Protein AF-Q6V7H1-F1 (afdb_monomer_lite)

Secondary structure (DSSP, 8-state):
-HHHHHHHHHHHHHH---S-----HHHHHHHHHHHHHHHHHHHHHHHHHHHHHHHH---HHHHHHHHHHHHHHTTTSHHHHHHHTTS-HHHHHT-TTS-----

Sequence (103 aa):
LEDYNKIKDKISHCINNEKKPICIDDCKKNCECVETWINLKNIEWENIKKRYQKHYKFDDTEMKSFVTGFLEKLQPESEVNKAIEPCDLTHFKKSCGLNGDKP

pLDDT: mean 81.28, std 16.14, range [27.33, 97.62]

Foldseek 3Di:
DVVLLVLCVVLVVVQDPPPDPPPPVVNVVSVVVVVVVVVVVVVVVVVVLVVCCVVVVDDPVRSVVVVLVVLVVCVVPPVSDSNQPPDDPVVVVVDDPHDPDDD

Organism: Plasmodium falciparum (NCBI:txid5833)

InterPro domains:
  IPR004258 Duffy-binding-like domain [PF03011] (1-96)

Structure (mmCIF, N/CA/C/O backbone):
data_AF-Q6V7H1-F1
#
_entry.id   AF-Q6V7H1-F1
#
loop_
_atom_site.group_PDB
_atom_site.id
_atom_site.type_symbol
_atom_site.label_atom_id
_atom_site.label_alt_id
_atom_site.label_comp_id
_atom_site.label_asym_id
_atom_site.label_entity_id
_atom_site.label_seq_id
_atom_site.pdbx_PDB_ins_code
_atom_site.Cartn_x
_atom_site.Cartn_y
_atom_site.Cartn_z
_atom_site.occupancy
_atom_site.B_iso_or_equiv
_atom_site.auth_seq_id
_atom_site.auth_comp_id
_atom_site.auth_asym_id
_atom_site.auth_atom_id
_atom_site.pdbx_PDB_model_num
ATOM 1 N N . LEU A 1 1 ? -3.212 -7.420 -0.812 1.00 87.56 1 LEU A N 1
ATOM 2 C CA . LEU A 1 1 ? -4.639 -7.126 -1.075 1.00 87.56 1 LEU A CA 1
ATOM 3 C C . LEU A 1 1 ? -5.527 -7.804 -0.045 1.00 87.56 1 LEU A C 1
ATOM 5 O O . LEU A 1 1 ? -6.257 -7.099 0.626 1.00 87.56 1 LEU A O 1
ATOM 9 N N . GLU A 1 2 ? -5.382 -9.110 0.179 1.00 89.12 2 GLU A N 1
ATOM 10 C CA . GLU A 1 2 ? -6.149 -9.839 1.204 1.00 89.12 2 GLU A CA 1
ATOM 11 C C . GLU A 1 2 ? -6.099 -9.195 2.608 1.00 89.12 2 GLU A C 1
ATOM 13 O O . GLU A 1 2 ? -7.140 -8.895 3.188 1.00 89.12 2 GLU A O 1
ATOM 18 N N . ASP A 1 3 ? -4.904 -8.912 3.141 1.00 91.31 3 ASP A N 1
ATOM 19 C CA . ASP A 1 3 ? -4.762 -8.241 4.446 1.00 91.31 3 ASP A CA 1
ATOM 20 C C . ASP A 1 3 ? -5.408 -6.852 4.467 1.00 91.31 3 ASP A C 1
ATOM 22 O O . ASP A 1 3 ? -6.045 -6.478 5.448 1.00 91.31 3 ASP A O 1
ATOM 26 N N . TYR A 1 4 ? -5.276 -6.103 3.368 1.00 90.12 4 TYR A N 1
ATOM 27 C CA . TYR A 1 4 ? -5.897 -4.789 3.221 1.00 90.12 4 TYR A CA 1
ATOM 28 C C . TYR A 1 4 ? -7.425 -4.896 3.292 1.00 90.12 4 TYR A C 1
ATOM 30 O O . TYR A 1 4 ? -8.040 -4.147 4.043 1.00 90.12 4 TYR A O 1
ATOM 38 N N . ASN A 1 5 ? -8.022 -5.868 2.593 1.00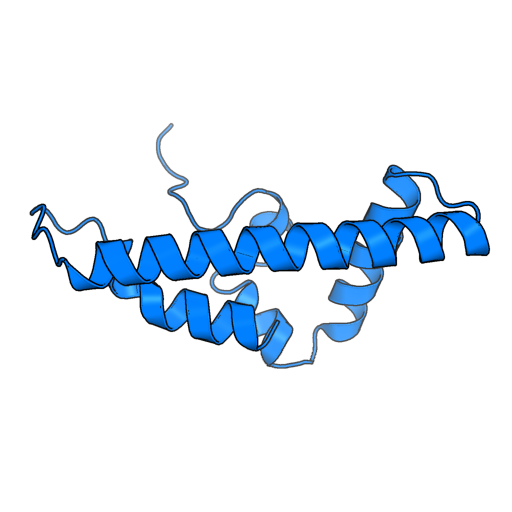 88.88 5 ASN A N 1
ATOM 39 C CA . ASN A 1 5 ? -9.465 -6.128 2.622 1.00 88.88 5 ASN A CA 1
ATOM 40 C C . ASN A 1 5 ? -9.935 -6.470 4.040 1.00 88.88 5 ASN A C 1
ATOM 42 O O . ASN A 1 5 ? -10.836 -5.825 4.568 1.00 88.88 5 ASN A O 1
ATOM 46 N N . LYS A 1 6 ? -9.249 -7.401 4.715 1.00 89.81 6 LYS A N 1
ATOM 47 C CA . LYS A 1 6 ? -9.563 -7.776 6.105 1.00 89.81 6 LYS A CA 1
ATOM 48 C C . LYS A 1 6 ? -9.465 -6.591 7.067 1.00 89.81 6 LYS A C 1
ATOM 50 O O . LYS A 1 6 ? -10.276 -6.476 7.983 1.00 89.81 6 LYS A O 1
ATOM 55 N N . ILE A 1 7 ? -8.454 -5.738 6.902 1.00 89.44 7 ILE A N 1
ATOM 56 C CA . ILE A 1 7 ? -8.268 -4.542 7.727 1.00 89.44 7 ILE A CA 1
ATOM 57 C C . ILE A 1 7 ? -9.385 -3.533 7.460 1.00 89.44 7 ILE A C 1
ATOM 59 O O . ILE A 1 7 ? -10.006 -3.078 8.417 1.00 89.44 7 ILE A O 1
ATOM 63 N N . LYS A 1 8 ? -9.666 -3.225 6.187 1.00 85.25 8 LYS A N 1
ATOM 64 C CA . LYS A 1 8 ? -10.735 -2.314 5.752 1.00 85.25 8 LYS A CA 1
ATOM 65 C C . LYS A 1 8 ? -12.083 -2.724 6.345 1.00 85.25 8 LYS A C 1
ATOM 67 O O . LYS A 1 8 ? -12.751 -1.890 6.951 1.00 85.25 8 LYS A O 1
ATOM 72 N N . ASP A 1 9 ? -12.427 -4.008 6.272 1.00 85.25 9 ASP A N 1
ATOM 73 C CA . ASP A 1 9 ? -13.658 -4.547 6.859 1.00 85.25 9 ASP A CA 1
ATOM 74 C C . ASP A 1 9 ? -13.682 -4.367 8.382 1.00 85.25 9 ASP A C 1
ATOM 76 O O . ASP A 1 9 ? -14.673 -3.891 8.942 1.00 85.25 9 ASP A O 1
ATOM 80 N N . LYS A 1 10 ? -12.568 -4.676 9.059 1.00 83.62 10 LYS A N 1
ATOM 81 C CA . LYS A 1 10 ? -12.443 -4.536 10.516 1.00 83.62 10 LYS A CA 1
ATOM 82 C C . LYS A 1 10 ? -12.541 -3.099 10.999 1.00 83.62 10 LYS A C 1
ATOM 84 O O . LYS A 1 10 ? -13.067 -2.908 12.081 1.00 83.62 10 LYS A O 1
ATOM 89 N N . ILE A 1 11 ? -12.046 -2.109 10.263 1.00 83.50 11 ILE A N 1
ATOM 90 C CA . ILE A 1 11 ? -12.074 -0.703 10.706 1.00 83.50 11 ILE A CA 1
ATOM 91 C C . ILE A 1 11 ? -13.234 0.096 10.110 1.00 83.50 11 ILE A C 1
ATOM 93 O O . ILE A 1 11 ? -13.431 1.244 10.497 1.00 83.50 11 ILE A O 1
ATOM 97 N N . SER A 1 12 ? -14.023 -0.493 9.206 1.00 80.75 12 SER A N 1
ATOM 98 C CA . SER A 1 12 ? -15.168 0.162 8.554 1.00 80.75 12 SER A CA 1
ATOM 99 C C . SER A 1 12 ? -16.124 0.818 9.561 1.00 80.75 12 SER A C 1
ATOM 101 O O . SER A 1 12 ? -16.520 1.969 9.393 1.00 80.75 12 SER A O 1
ATOM 103 N N . HIS A 1 13 ? -16.409 0.133 10.671 1.00 76.06 13 HIS A N 1
ATOM 104 C CA . HIS A 1 13 ? -17.255 0.646 11.749 1.00 76.06 13 HIS A CA 1
ATOM 105 C C . HIS A 1 13 ? -16.629 1.816 12.529 1.00 76.06 13 HIS A C 1
ATOM 107 O O . HIS A 1 13 ? -17.362 2.609 13.110 1.00 76.06 13 HIS A O 1
ATOM 113 N N . CYS A 1 14 ? -15.300 1.952 12.522 1.00 75.88 14 CYS A N 1
ATOM 114 C CA . CYS A 1 14 ? -14.579 3.064 13.147 1.00 75.88 14 CYS A CA 1
ATOM 115 C C . CYS A 1 14 ? -14.545 4.324 12.267 1.00 75.88 14 CYS A C 1
ATOM 117 O O . CYS A 1 14 ? -14.282 5.411 12.773 1.00 75.88 14 CYS A O 1
ATOM 119 N N . ILE A 1 15 ? -14.789 4.187 10.958 1.00 71.75 15 ILE A N 1
ATOM 120 C CA . ILE A 1 15 ? -14.721 5.277 9.967 1.00 71.75 15 ILE A CA 1
ATOM 121 C C . ILE A 1 15 ? -16.110 5.915 9.729 1.00 71.75 15 ILE A C 1
ATOM 123 O O . ILE A 1 15 ? -16.208 7.038 9.230 1.00 71.75 15 ILE A O 1
ATOM 127 N N . ASN A 1 16 ? -17.201 5.247 10.128 1.00 64.44 16 ASN A N 1
ATOM 128 C CA . ASN A 1 16 ? -18.571 5.721 9.915 1.00 64.44 16 ASN A CA 1
ATOM 129 C C . ASN A 1 16 ? -18.941 6.910 10.828 1.00 64.44 16 ASN A C 1
ATOM 131 O O . ASN A 1 16 ? -19.085 6.781 12.041 1.00 64.44 16 ASN A O 1
ATOM 135 N N . ASN A 1 17 ? -19.160 8.078 10.214 1.00 54.44 17 ASN A N 1
ATOM 136 C CA . ASN A 1 17 ? -19.464 9.365 10.858 1.00 54.44 17 ASN A CA 1
ATOM 137 C C . ASN A 1 17 ? -20.933 9.528 11.316 1.00 54.44 17 ASN A C 1
ATOM 139 O O . ASN A 1 17 ? -21.500 10.623 11.222 1.00 54.44 17 ASN A O 1
ATOM 143 N N . GLU A 1 18 ? -21.587 8.483 11.827 1.00 55.03 18 GLU A N 1
ATOM 144 C CA . GLU A 1 18 ? -22.909 8.652 12.443 1.00 55.03 18 GLU A CA 1
ATOM 145 C C . GLU A 1 18 ? -22.769 9.261 13.842 1.00 55.03 18 GLU A C 1
ATOM 147 O O . GLU A 1 18 ? -22.689 8.573 14.851 1.00 55.03 18 GLU A O 1
ATOM 152 N N . LYS A 1 19 ? -22.696 10.598 13.871 1.00 52.28 19 LYS A N 1
ATOM 153 C CA . LYS A 1 19 ? -22.996 11.510 14.991 1.00 52.28 19 LYS A CA 1
ATOM 154 C C . LYS A 1 19 ? -23.006 10.878 16.393 1.00 52.28 19 LYS A C 1
ATOM 156 O O . LYS A 1 19 ? -24.032 10.894 17.071 1.00 52.28 19 LYS A O 1
ATOM 161 N N . LYS A 1 20 ? -21.848 10.414 16.861 1.00 50.78 20 LYS A N 1
ATOM 162 C CA . LYS A 1 20 ? -21.407 10.451 18.265 1.00 50.78 20 LYS A CA 1
ATOM 163 C C . LYS A 1 20 ? -19.978 9.912 18.336 1.00 50.78 20 LYS A C 1
ATOM 165 O O . LYS A 1 20 ? -19.735 8.826 17.818 1.00 50.78 20 LYS A O 1
ATOM 170 N N . PRO A 1 21 ? -19.041 10.608 19.001 1.00 56.09 21 PRO A N 1
ATOM 171 C CA . PRO A 1 21 ? -17.750 10.032 19.324 1.00 56.09 21 PRO A CA 1
ATOM 172 C C . PRO A 1 21 ? -17.990 9.030 20.453 1.00 56.09 21 PRO A C 1
ATOM 174 O O . PRO A 1 21 ? -17.825 9.338 21.631 1.00 56.09 21 PRO A O 1
ATOM 177 N N . ILE A 1 22 ? -18.464 7.833 20.117 1.00 54.78 22 ILE A N 1
ATOM 178 C CA . ILE A 1 22 ? -18.255 6.711 21.016 1.00 54.78 22 ILE A CA 1
ATOM 179 C C . ILE A 1 22 ? -16.748 6.485 20.920 1.00 54.78 22 ILE A C 1
ATOM 181 O O . ILE A 1 22 ? -16.258 6.025 19.891 1.00 54.78 22 ILE A O 1
ATOM 185 N N . CYS A 1 23 ? -15.994 6.904 21.938 1.00 58.50 23 CYS A N 1
ATOM 186 C CA . CYS A 1 23 ? -14.630 6.422 22.124 1.00 58.50 23 CYS A CA 1
ATOM 187 C C . CYS A 1 23 ? -14.733 4.913 22.345 1.00 58.50 23 CYS A C 1
ATOM 189 O O . CYS A 1 23 ? -14.853 4.439 23.470 1.00 58.50 23 CYS A O 1
ATOM 191 N N . ILE A 1 24 ? -14.786 4.163 21.249 1.00 66.44 24 ILE A N 1
ATOM 192 C CA . ILE A 1 24 ? -14.663 2.720 21.263 1.00 66.44 24 ILE A CA 1
ATOM 193 C C . ILE A 1 24 ? -13.163 2.501 21.419 1.00 66.44 24 ILE A C 1
ATOM 195 O O . ILE A 1 24 ? -12.415 2.645 20.453 1.00 66.44 24 ILE A O 1
ATOM 199 N N . ASP A 1 25 ? -12.702 2.218 22.636 1.00 72.12 25 ASP A N 1
ATOM 200 C CA . ASP A 1 25 ? -11.285 1.930 22.905 1.00 72.12 25 ASP A CA 1
ATOM 201 C C . ASP A 1 25 ? -10.731 0.861 21.950 1.00 72.12 25 ASP A C 1
ATOM 203 O O . ASP A 1 25 ? -9.558 0.887 21.579 1.00 72.12 25 ASP A O 1
ATOM 207 N N . ASP A 1 26 ? -11.591 -0.042 21.477 1.00 73.38 26 ASP A N 1
ATOM 208 C CA . ASP A 1 26 ? -11.234 -1.047 20.482 1.00 73.38 26 ASP A CA 1
ATOM 209 C C . ASP A 1 26 ? -10.980 -0.454 19.086 1.00 73.38 26 ASP A C 1
ATOM 211 O O . ASP A 1 26 ? -10.080 -0.926 18.399 1.00 73.38 26 ASP A O 1
ATOM 215 N N . CYS A 1 27 ? -11.651 0.633 18.683 1.00 81.31 27 CYS A N 1
ATOM 216 C CA . CYS A 1 27 ? -11.289 1.375 17.469 1.00 81.31 27 CYS A CA 1
ATOM 217 C C . CYS A 1 27 ? -9.908 2.017 17.593 1.00 81.31 27 CYS A C 1
ATOM 219 O O . CYS A 1 27 ? -9.130 1.964 16.644 1.00 81.31 27 CYS A O 1
ATOM 221 N N . LYS A 1 28 ? -9.564 2.563 18.766 1.00 82.56 28 LYS A N 1
ATOM 222 C CA . LYS A 1 28 ? -8.226 3.118 19.004 1.00 82.56 28 LYS A CA 1
ATOM 223 C C . LYS A 1 28 ? -7.150 2.035 18.888 1.00 82.56 28 LYS A C 1
ATOM 225 O O . LYS A 1 28 ? -6.208 2.205 18.118 1.00 82.56 28 LYS A O 1
ATOM 230 N N . LYS A 1 29 ? -7.331 0.898 19.568 1.00 83.44 29 LYS A N 1
ATOM 231 C CA . LYS A 1 29 ? -6.412 -0.251 19.468 1.00 83.44 29 LYS A CA 1
ATOM 232 C C . LYS A 1 29 ? -6.308 -0.776 18.035 1.00 83.44 29 LYS A C 1
ATOM 234 O O . LYS A 1 29 ? -5.211 -1.073 17.569 1.00 83.44 29 LYS A O 1
ATOM 239 N N . ASN A 1 30 ? -7.430 -0.874 17.320 1.00 84.06 30 ASN A N 1
ATOM 240 C CA . ASN A 1 30 ? -7.441 -1.310 15.925 1.00 84.06 30 ASN A CA 1
ATOM 241 C C . ASN A 1 30 ? -6.666 -0.331 15.033 1.00 84.06 30 ASN A C 1
ATOM 243 O O . ASN A 1 30 ? 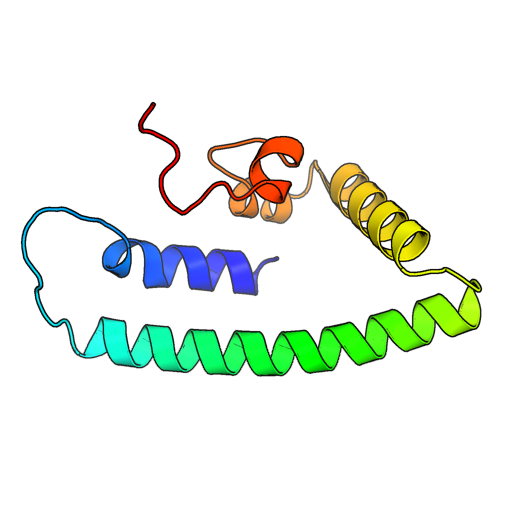-5.859 -0.780 14.225 1.00 84.06 30 ASN A O 1
ATOM 247 N N . CYS A 1 31 ? -6.838 0.982 15.206 1.00 84.44 31 CYS A N 1
ATOM 248 C CA . CYS A 1 31 ? -6.085 1.995 14.464 1.00 84.44 31 CYS A CA 1
ATOM 249 C C . CYS A 1 31 ? -4.578 1.936 14.752 1.00 84.44 31 CYS A C 1
ATOM 251 O O . CYS A 1 31 ? -3.795 1.964 13.809 1.00 84.44 31 CYS A O 1
ATOM 253 N N . GLU A 1 32 ? -4.165 1.775 16.013 1.00 88.94 32 GLU A N 1
ATOM 254 C CA . GLU A 1 32 ? -2.750 1.581 16.386 1.00 88.94 32 GLU A CA 1
ATOM 255 C C . GLU A 1 32 ? -2.160 0.311 15.733 1.00 88.94 32 GLU A C 1
ATOM 257 O O . GLU A 1 32 ? -1.030 0.308 15.230 1.00 88.94 32 GLU A O 1
ATOM 262 N N . CYS A 1 33 ? -2.944 -0.772 15.667 1.00 89.38 33 CYS A N 1
ATOM 263 C CA . CYS A 1 33 ? -2.547 -1.991 14.955 1.00 89.38 33 CYS A CA 1
ATOM 264 C C . CYS A 1 33 ? -2.413 -1.754 13.442 1.00 89.38 33 CYS A C 1
ATOM 266 O O . CYS A 1 33 ? -1.463 -2.244 12.827 1.00 89.38 33 CYS A O 1
ATOM 268 N N . VAL A 1 34 ? -3.341 -1.004 12.836 1.00 90.56 34 VAL A N 1
ATOM 269 C CA . VAL A 1 34 ? -3.300 -0.652 11.408 1.00 90.56 34 VAL A CA 1
ATOM 270 C C . VAL A 1 34 ? -2.104 0.239 11.095 1.00 90.56 34 VAL A C 1
ATOM 272 O O . VAL A 1 34 ? -1.417 -0.014 10.110 1.00 90.56 34 VAL A O 1
ATOM 275 N N . GLU A 1 35 ? -1.798 1.223 11.938 1.00 91.06 35 GLU A N 1
ATOM 276 C CA . GLU A 1 35 ? -0.610 2.067 11.798 1.00 91.06 35 GLU A CA 1
ATOM 277 C C . GLU A 1 35 ? 0.671 1.225 11.829 1.00 91.06 35 GLU A C 1
ATOM 279 O O . GLU A 1 35 ? 1.526 1.341 10.948 1.00 91.06 35 GLU A O 1
ATOM 284 N N . THR A 1 36 ? 0.770 0.304 12.790 1.00 95.19 36 THR A N 1
ATOM 285 C CA . THR A 1 36 ? 1.895 -0.637 12.876 1.00 95.19 36 THR A CA 1
ATOM 286 C C . THR A 1 36 ? 2.011 -1.485 11.607 1.00 95.19 36 THR A C 1
ATOM 288 O O . THR A 1 36 ? 3.102 -1.630 11.051 1.00 95.19 36 THR A O 1
ATOM 291 N N . TRP A 1 37 ? 0.891 -2.011 11.104 1.00 95.19 37 TRP A N 1
ATOM 292 C CA . TRP A 1 37 ? 0.865 -2.789 9.866 1.00 95.19 37 TRP A CA 1
ATOM 293 C C . TRP A 1 37 ? 1.297 -1.955 8.649 1.00 95.19 37 TRP A C 1
ATOM 295 O O . TRP A 1 37 ? 2.126 -2.419 7.867 1.00 95.19 37 TRP A O 1
ATOM 305 N N . ILE A 1 38 ? 0.816 -0.712 8.515 1.00 93.56 38 ILE A N 1
ATOM 306 C CA . ILE A 1 38 ? 1.215 0.217 7.443 1.00 93.56 38 ILE A CA 1
ATOM 307 C C . ILE A 1 38 ? 2.723 0.478 7.498 1.00 93.56 38 ILE A C 1
ATOM 309 O O . ILE A 1 38 ? 3.392 0.406 6.469 1.00 93.56 38 ILE A O 1
ATOM 313 N N . ASN A 1 39 ? 3.278 0.721 8.687 1.00 96.25 39 ASN A N 1
ATOM 314 C CA . ASN A 1 39 ? 4.712 0.953 8.861 1.00 96.25 39 ASN A CA 1
ATOM 315 C C . ASN A 1 39 ? 5.546 -0.251 8.406 1.00 96.25 39 ASN A C 1
ATOM 317 O O . ASN A 1 39 ? 6.517 -0.086 7.665 1.00 96.25 39 ASN A O 1
ATOM 321 N N . LEU A 1 40 ? 5.134 -1.469 8.771 1.00 97.12 40 LEU A N 1
ATOM 322 C CA . LEU A 1 40 ? 5.789 -2.695 8.308 1.00 97.12 40 LEU A CA 1
ATOM 323 C C . LEU A 1 40 ? 5.684 -2.855 6.784 1.00 97.12 40 LEU A C 1
ATOM 325 O O . LEU A 1 40 ? 6.688 -3.133 6.125 1.00 97.12 40 LEU A O 1
ATOM 329 N N . LYS A 1 41 ? 4.502 -2.620 6.201 1.00 95.75 41 LYS A N 1
ATOM 330 C CA . LYS A 1 41 ? 4.301 -2.722 4.748 1.00 95.75 41 LYS A CA 1
ATOM 331 C C . LYS A 1 41 ? 5.039 -1.655 3.953 1.00 95.75 41 LYS A C 1
ATOM 333 O O . LYS A 1 41 ? 5.525 -1.969 2.872 1.00 95.75 41 LYS A O 1
ATOM 338 N N . ASN A 1 42 ? 5.218 -0.454 4.491 1.00 95.25 42 ASN A N 1
ATOM 339 C CA . ASN A 1 42 ? 6.061 0.569 3.873 1.00 95.25 42 ASN A CA 1
ATOM 340 C C . ASN A 1 42 ? 7.526 0.116 3.802 1.00 95.25 42 ASN A C 1
ATOM 342 O O . ASN A 1 42 ? 8.166 0.268 2.764 1.00 95.25 42 ASN A O 1
ATOM 346 N N . ILE A 1 43 ? 8.048 -0.507 4.863 1.00 97.62 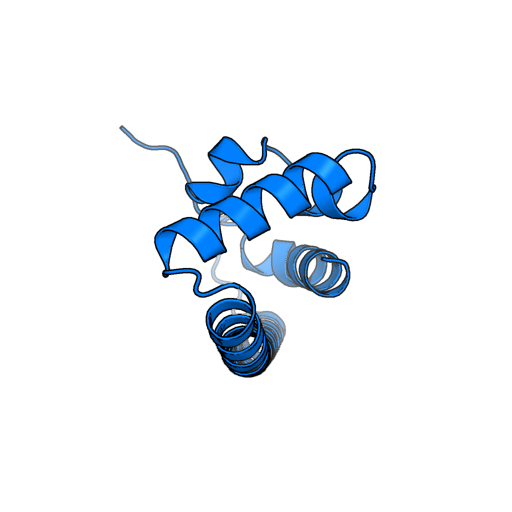43 ILE A N 1
ATOM 347 C CA . ILE A 1 43 ? 9.420 -1.039 4.872 1.00 97.62 43 ILE A CA 1
ATOM 348 C C . ILE A 1 43 ? 9.571 -2.185 3.862 1.00 97.62 43 ILE A C 1
ATOM 350 O O . ILE A 1 43 ? 10.533 -2.213 3.089 1.00 97.62 43 ILE A O 1
ATOM 354 N N . GLU A 1 44 ? 8.624 -3.128 3.840 1.00 97.44 44 GLU A N 1
ATOM 355 C CA . GLU A 1 44 ? 8.600 -4.204 2.842 1.00 97.44 44 GLU A CA 1
ATOM 356 C C . GLU A 1 44 ? 8.551 -3.637 1.414 1.00 97.44 44 GLU A C 1
ATOM 358 O O . GLU A 1 44 ? 9.323 -4.060 0.548 1.00 97.44 44 GLU A O 1
ATOM 363 N N .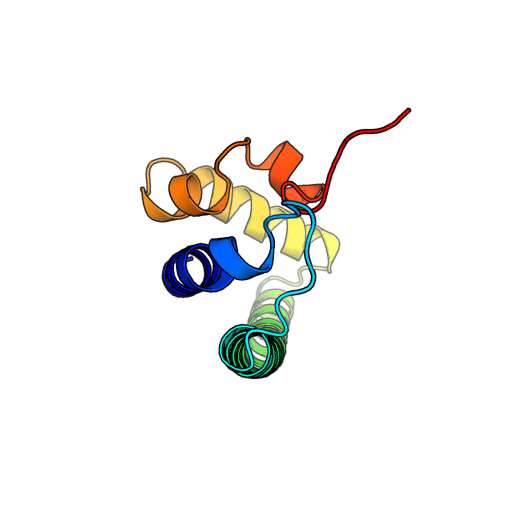 TRP A 1 45 ? 7.690 -2.642 1.182 1.00 96.12 45 TRP A N 1
ATOM 364 C CA . TRP A 1 45 ? 7.517 -1.994 -0.111 1.00 96.12 45 TRP A CA 1
ATOM 365 C C . TRP A 1 45 ? 8.795 -1.315 -0.599 1.00 96.12 45 TRP A C 1
ATOM 367 O O . TRP A 1 45 ? 9.191 -1.528 -1.743 1.00 96.12 45 TRP A O 1
ATOM 377 N N . GLU A 1 46 ? 9.493 -0.573 0.262 1.00 96.50 46 GLU A N 1
ATOM 378 C CA . GLU A 1 46 ? 10.760 0.074 -0.090 1.00 96.50 46 GLU A CA 1
ATOM 379 C C . GLU A 1 46 ? 11.831 -0.938 -0.516 1.00 96.50 46 GLU A C 1
ATOM 381 O O . GLU A 1 46 ? 12.578 -0.704 -1.470 1.00 96.50 46 GLU A O 1
ATOM 386 N N . ASN A 1 47 ? 11.888 -2.101 0.134 1.00 97.31 47 ASN A N 1
ATOM 387 C CA . ASN A 1 47 ? 12.823 -3.162 -0.243 1.00 97.31 47 ASN A CA 1
ATOM 388 C C . ASN A 1 47 ? 12.472 -3.785 -1.603 1.00 97.31 47 ASN A C 1
ATOM 390 O O . ASN A 1 47 ? 13.361 -3.998 -2.436 1.00 97.31 47 ASN A O 1
ATOM 394 N N . ILE A 1 48 ? 11.185 -4.042 -1.855 1.00 95.56 48 ILE A N 1
ATOM 395 C CA . ILE A 1 48 ? 10.694 -4.550 -3.145 1.00 95.56 48 ILE A CA 1
ATOM 396 C C . ILE A 1 48 ? 10.983 -3.530 -4.248 1.00 95.56 48 ILE A C 1
ATOM 398 O O . ILE A 1 48 ? 11.599 -3.872 -5.260 1.00 95.56 48 ILE A O 1
ATOM 402 N N . LYS A 1 49 ? 10.605 -2.269 -4.027 1.00 95.31 49 LYS A N 1
ATOM 403 C CA . LYS A 1 49 ? 10.829 -1.152 -4.943 1.00 95.31 49 LYS A CA 1
ATOM 404 C C . LYS A 1 49 ? 12.305 -1.036 -5.313 1.00 95.31 49 LYS A C 1
ATOM 406 O O . LYS A 1 49 ? 12.632 -1.128 -6.493 1.00 95.31 49 LYS A O 1
ATOM 411 N N . LYS A 1 50 ? 13.210 -0.969 -4.329 1.00 96.44 50 LYS A N 1
ATOM 412 C CA . LYS A 1 50 ? 14.664 -0.909 -4.570 1.00 96.44 50 LYS A CA 1
ATOM 413 C C . LYS A 1 50 ? 15.172 -2.080 -5.407 1.00 96.44 50 LYS A C 1
ATOM 415 O O . LYS A 1 50 ? 15.999 -1.886 -6.298 1.00 96.44 50 LYS A O 1
ATOM 420 N N . ARG A 1 51 ? 14.688 -3.302 -5.150 1.00 96.69 51 ARG A N 1
ATOM 421 C CA . ARG A 1 51 ? 15.083 -4.491 -5.922 1.00 96.69 51 ARG A CA 1
ATOM 422 C C . ARG A 1 51 ? 14.650 -4.385 -7.386 1.00 96.69 51 ARG A C 1
ATOM 424 O O . ARG A 1 51 ? 15.469 -4.643 -8.267 1.00 96.69 51 ARG A O 1
ATOM 431 N N . TYR A 1 52 ? 13.398 -4.012 -7.643 1.00 95.56 52 TYR A N 1
ATOM 432 C CA . TYR A 1 52 ? 12.868 -3.879 -9.003 1.00 95.56 52 TYR A CA 1
ATOM 433 C C . TYR A 1 52 ? 13.511 -2.711 -9.754 1.00 95.56 52 TYR A C 1
ATOM 435 O O . TYR A 1 52 ? 13.966 -2.900 -10.879 1.00 95.56 52 TYR A O 1
ATOM 443 N N . GLN A 1 53 ? 13.659 -1.552 -9.112 1.00 96.19 53 GLN A N 1
ATOM 444 C CA . GLN A 1 53 ? 14.354 -0.400 -9.689 1.00 96.19 53 GLN A CA 1
ATOM 445 C C . GLN A 1 53 ? 15.803 -0.734 -10.038 1.00 96.19 53 GLN A C 1
ATOM 447 O O . GLN A 1 53 ? 16.264 -0.402 -11.121 1.00 96.19 53 GLN A O 1
ATOM 452 N N . LYS A 1 54 ? 16.519 -1.481 -9.187 1.00 96.00 54 LYS A N 1
ATOM 453 C CA . LYS A 1 54 ? 17.882 -1.926 -9.507 1.00 96.00 54 LYS A CA 1
ATOM 454 C C . LYS A 1 54 ? 17.924 -2.884 -10.700 1.00 96.00 54 LYS A C 1
ATOM 456 O O . LYS A 1 54 ? 18.826 -2.778 -11.526 1.00 96.00 54 LYS A O 1
ATOM 461 N N . HIS A 1 55 ? 17.004 -3.846 -10.765 1.00 96.31 55 HIS A N 1
ATOM 462 C CA . HIS A 1 55 ? 17.036 -4.886 -11.794 1.00 96.31 55 HIS A CA 1
ATOM 463 C C . HIS A 1 55 ? 16.592 -4.369 -13.166 1.00 96.31 55 HIS A C 1
ATOM 465 O O . HIS A 1 55 ? 17.253 -4.640 -14.165 1.00 96.31 55 HIS A O 1
ATOM 471 N N . TYR A 1 56 ? 15.511 -3.591 -13.200 1.00 95.94 56 TYR A N 1
ATOM 472 C CA . TYR A 1 56 ? 14.912 -3.072 -14.430 1.00 95.94 56 TYR A CA 1
ATOM 473 C C . TYR A 1 56 ? 15.349 -1.643 -14.769 1.00 95.94 56 TYR A C 1
ATOM 475 O O . TYR A 1 56 ? 14.980 -1.133 -15.820 1.00 95.94 56 TYR A O 1
ATOM 483 N N . LYS A 1 57 ? 16.155 -1.009 -13.904 1.00 96.00 57 LYS A N 1
ATOM 484 C CA . LYS A 1 57 ? 16.566 0.404 -13.998 1.00 96.00 57 LYS A CA 1
ATOM 485 C C . LYS A 1 57 ? 15.388 1.378 -14.018 1.00 96.00 57 LYS A C 1
ATOM 487 O O . LYS A 1 57 ? 15.517 2.463 -14.568 1.00 96.00 57 LYS A O 1
ATOM 492 N N . PHE A 1 58 ? 14.276 0.984 -13.401 1.00 95.94 58 PHE A N 1
ATOM 493 C CA . PHE A 1 58 ? 13.096 1.828 -13.316 1.00 95.94 58 PHE A CA 1
ATOM 494 C C . PHE A 1 58 ? 13.341 3.038 -12.426 1.00 95.94 58 PHE A C 1
ATOM 496 O O . PHE A 1 58 ? 13.855 2.905 -11.311 1.00 95.94 58 PHE A O 1
ATOM 503 N N . ASP A 1 59 ? 12.892 4.197 -12.886 1.00 94.88 59 ASP A N 1
ATOM 504 C CA . ASP A 1 59 ? 12.668 5.340 -12.019 1.00 94.88 59 ASP A CA 1
ATOM 505 C C . ASP A 1 59 ? 11.376 5.172 -11.184 1.00 94.88 59 ASP A C 1
ATOM 507 O O . ASP A 1 59 ? 10.710 4.128 -11.172 1.00 94.88 59 ASP A O 1
ATOM 511 N N . ASP A 1 60 ? 11.035 6.190 -10.399 1.00 91.75 60 ASP A N 1
ATOM 512 C CA . ASP A 1 60 ? 9.835 6.173 -9.559 1.00 91.75 60 ASP A CA 1
ATOM 513 C C . ASP A 1 60 ? 8.527 6.195 -10.367 1.00 91.75 60 ASP A C 1
ATOM 515 O O . ASP A 1 60 ? 7.514 5.647 -9.922 1.00 91.75 60 ASP A O 1
ATOM 519 N N . THR A 1 61 ? 8.534 6.820 -11.541 1.00 94.12 61 THR A N 1
ATOM 520 C CA . THR A 1 61 ? 7.382 6.910 -12.444 1.00 94.12 61 THR A CA 1
ATOM 521 C C . THR A 1 61 ? 7.139 5.569 -13.128 1.00 94.12 61 THR A C 1
ATOM 523 O O . THR A 1 61 ? 6.009 5.076 -13.137 1.00 94.12 61 THR A O 1
ATOM 526 N N . GLU A 1 62 ? 8.197 4.939 -13.630 1.00 95.50 62 GLU A N 1
ATOM 527 C CA . GLU A 1 62 ? 8.175 3.619 -14.256 1.00 95.50 62 GLU A CA 1
ATOM 528 C C . GLU A 1 62 ? 7.750 2.543 -13.257 1.00 95.50 62 GLU A C 1
ATOM 530 O O . GLU A 1 62 ? 6.882 1.729 -13.572 1.00 95.50 62 GLU A O 1
ATOM 535 N N . MET A 1 63 ? 8.251 2.589 -12.017 1.00 94.75 63 MET A N 1
ATOM 536 C CA . MET A 1 63 ? 7.805 1.676 -10.961 1.00 94.75 63 MET A CA 1
ATOM 537 C C . MET A 1 63 ? 6.301 1.824 -10.682 1.00 94.75 63 MET A C 1
ATOM 539 O O . MET A 1 63 ? 5.586 0.826 -10.590 1.00 94.75 63 MET A O 1
ATOM 543 N N . LYS A 1 64 ? 5.789 3.059 -10.573 1.00 91.12 64 LYS A N 1
ATOM 544 C CA . LYS A 1 64 ? 4.348 3.307 -10.377 1.00 91.12 64 LYS A CA 1
ATOM 545 C C . LYS A 1 64 ? 3.519 2.792 -11.552 1.00 91.12 64 LYS A C 1
ATOM 547 O O . LYS A 1 64 ? 2.466 2.193 -11.329 1.00 91.12 64 LYS A O 1
ATOM 552 N N . SER A 1 65 ? 3.984 3.018 -12.779 1.00 92.88 65 SER A N 1
ATOM 553 C CA . SER A 1 65 ? 3.329 2.537 -14.000 1.00 92.88 65 SER A CA 1
ATOM 554 C C . SER A 1 65 ? 3.281 1.008 -14.037 1.00 92.88 65 SER A C 1
ATOM 556 O O . SER A 1 65 ? 2.213 0.428 -14.223 1.00 92.88 65 SER A O 1
ATOM 558 N N . PHE A 1 66 ? 4.404 0.350 -13.736 1.00 93.62 66 PHE A N 1
ATOM 559 C CA . PHE A 1 66 ? 4.506 -1.106 -13.666 1.00 93.62 66 PHE A CA 1
ATOM 560 C C . PHE A 1 66 ? 3.519 -1.707 -12.660 1.00 93.62 66 PHE A C 1
ATOM 562 O O . PHE A 1 66 ? 2.792 -2.640 -12.989 1.00 93.62 66 PHE A O 1
ATOM 569 N N . VAL A 1 67 ? 3.450 -1.147 -11.450 1.00 90.62 67 VAL A N 1
ATOM 570 C CA . VAL A 1 67 ? 2.529 -1.611 -10.400 1.00 90.62 67 VAL A CA 1
ATOM 571 C C . VAL A 1 67 ? 1.075 -1.364 -10.785 1.00 90.62 67 VAL A C 1
ATOM 573 O O . VAL A 1 67 ? 0.241 -2.236 -10.570 1.00 90.62 67 VAL A O 1
ATOM 576 N N . THR A 1 68 ? 0.771 -0.207 -11.381 1.00 88.75 68 THR A N 1
ATOM 577 C CA . THR A 1 68 ? -0.584 0.106 -11.861 1.00 88.75 68 THR A CA 1
ATOM 578 C C . THR A 1 68 ? -1.017 -0.917 -12.910 1.00 88.75 68 THR A C 1
ATOM 580 O O . THR A 1 68 ? -2.042 -1.566 -12.736 1.00 88.75 68 THR A O 1
ATOM 583 N N . GLY A 1 69 ? -0.185 -1.158 -13.929 1.00 90.06 69 GLY A N 1
ATOM 584 C CA . GLY A 1 69 ? -0.475 -2.147 -14.966 1.00 90.06 69 GLY A CA 1
ATOM 585 C C . GLY A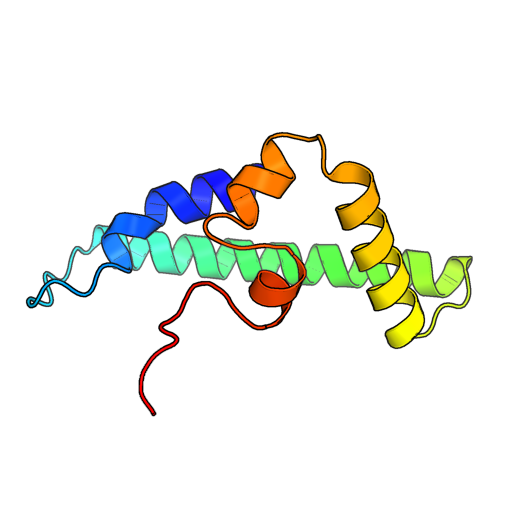 1 69 ? -0.511 -3.587 -14.445 1.00 90.06 69 GLY A C 1
ATOM 586 O O . GLY A 1 69 ? -1.242 -4.417 -14.981 1.00 90.06 69 GLY A O 1
ATOM 587 N N . PHE A 1 70 ? 0.251 -3.909 -13.395 1.00 89.50 70 PHE A N 1
ATOM 588 C CA . PHE A 1 70 ? 0.146 -5.197 -12.710 1.00 89.50 70 PHE A CA 1
ATOM 589 C C . PHE A 1 70 ? -1.223 -5.350 -12.038 1.00 89.50 70 PHE A C 1
ATOM 591 O O . PHE A 1 70 ? -1.894 -6.349 -12.273 1.00 89.50 70 PHE A O 1
ATOM 598 N N . LEU A 1 71 ? -1.672 -4.347 -11.276 1.00 87.12 71 LEU A N 1
ATOM 599 C CA . LEU A 1 71 ? -2.983 -4.362 -10.620 1.00 87.12 71 LEU A CA 1
ATOM 600 C C . LEU A 1 71 ? -4.137 -4.425 -11.628 1.00 87.12 71 LEU A C 1
ATOM 602 O O . LEU A 1 71 ? -5.056 -5.205 -11.415 1.00 87.12 71 LEU A O 1
ATOM 606 N N . GLU A 1 72 ? -4.067 -3.681 -12.737 1.00 85.38 72 GLU A N 1
ATOM 607 C CA . GLU A 1 72 ? -5.052 -3.736 -13.833 1.00 85.38 72 GLU A CA 1
ATOM 608 C C . GLU A 1 72 ? -5.131 -5.131 -14.469 1.00 85.38 72 GLU A C 1
ATOM 610 O O . GLU A 1 72 ? -6.213 -5.650 -14.721 1.00 85.38 72 GLU A O 1
ATOM 615 N N . LYS A 1 73 ? -3.990 -5.792 -14.693 1.00 86.19 73 LYS A N 1
ATOM 616 C CA . LYS A 1 73 ? -3.966 -7.160 -15.244 1.00 86.19 73 LYS A CA 1
ATOM 617 C C . LYS A 1 73 ? -4.524 -8.201 -14.278 1.00 86.19 73 LYS A C 1
ATOM 619 O O . LYS A 1 73 ? -5.059 -9.210 -14.727 1.00 86.19 73 LYS A O 1
ATOM 624 N N . LEU A 1 74 ? -4.412 -7.956 -12.974 1.00 83.19 74 LEU A N 1
ATOM 625 C CA . LEU A 1 74 ? -5.008 -8.799 -11.942 1.00 83.19 74 LEU A CA 1
ATOM 626 C C . LEU A 1 74 ? -6.524 -8.585 -11.787 1.00 83.19 74 LEU A C 1
ATOM 628 O O . LEU A 1 74 ? -7.122 -9.242 -10.947 1.00 83.19 74 LEU A O 1
ATOM 632 N N . GLN A 1 75 ? -7.186 -7.710 -12.558 1.00 62.41 75 GLN A N 1
ATOM 633 C CA . GLN A 1 75 ? -8.573 -7.299 -12.283 1.00 62.41 75 GLN A CA 1
ATOM 634 C C . GLN A 1 75 ? -9.729 -8.303 -12.484 1.00 62.41 75 GLN A C 1
ATOM 636 O O . GLN A 1 75 ? -10.856 -7.910 -12.174 1.00 62.41 75 GLN A O 1
ATOM 641 N N . PRO A 1 76 ? -9.578 -9.595 -12.840 1.00 62.66 76 PRO A N 1
ATOM 642 C CA . PRO A 1 76 ? -10.615 -10.546 -12.462 1.00 62.66 76 PRO A CA 1
ATOM 643 C C . PRO A 1 76 ? -10.339 -11.228 -11.110 1.00 62.66 76 PRO A C 1
ATOM 645 O O . PRO A 1 76 ? -11.123 -12.085 -10.713 1.00 62.66 76 PRO A O 1
ATOM 648 N N . GLU A 1 77 ? -9.282 -10.880 -10.365 1.00 66.12 77 GLU A N 1
ATOM 649 C CA . GLU A 1 77 ? -9.118 -11.359 -8.990 1.00 66.12 77 GLU A CA 1
ATOM 650 C C . GLU A 1 77 ? -10.112 -10.656 -8.065 1.00 66.12 77 GLU A C 1
ATOM 652 O O . GLU A 1 77 ? -10.126 -9.427 -7.932 1.00 66.12 77 GLU A O 1
ATOM 657 N N . SER A 1 78 ? -10.915 -11.458 -7.359 1.00 77.50 78 SER A N 1
ATOM 658 C CA . SER A 1 78 ? -11.888 -10.977 -6.375 1.00 77.50 78 SER A CA 1
ATOM 659 C C . SER A 1 78 ? -11.271 -10.027 -5.349 1.00 77.50 78 SER A C 1
ATOM 661 O O . SER A 1 78 ? -11.954 -9.148 -4.841 1.00 77.50 78 SER A O 1
ATOM 663 N N . GLU A 1 79 ? -9.982 -10.179 -5.045 1.00 84.19 79 GLU A N 1
ATOM 664 C CA . GLU A 1 79 ? -9.299 -9.389 -4.023 1.00 84.19 79 GLU A CA 1
ATOM 665 C C . GLU A 1 79 ? -8.965 -7.958 -4.459 1.00 84.19 79 GLU A C 1
ATOM 667 O O . GLU A 1 79 ? -9.028 -7.062 -3.617 1.00 84.19 79 GLU A O 1
ATOM 672 N N . VAL A 1 80 ? -8.647 -7.717 -5.740 1.00 87.38 80 VAL A N 1
ATOM 673 C CA . VAL A 1 80 ? -8.447 -6.349 -6.258 1.00 87.38 80 VAL A CA 1
ATOM 674 C C . VAL A 1 80 ? -9.780 -5.609 -6.238 1.00 87.38 80 VAL A C 1
ATOM 676 O O . VAL A 1 80 ? -9.847 -4.496 -5.724 1.00 87.38 80 VAL A O 1
ATOM 679 N N . ASN A 1 81 ? -10.843 -6.253 -6.727 1.00 85.25 81 ASN A N 1
ATOM 680 C CA . ASN A 1 81 ? -12.172 -5.648 -6.811 1.00 85.25 81 ASN A CA 1
ATOM 681 C C . ASN A 1 81 ? -12.740 -5.317 -5.419 1.00 85.25 81 ASN A C 1
ATOM 683 O O . ASN A 1 81 ? -13.123 -4.175 -5.184 1.00 85.25 81 ASN A O 1
ATOM 687 N N . LYS A 1 82 ? -12.653 -6.240 -4.448 1.00 86.69 82 LYS A N 1
ATOM 688 C CA . LYS A 1 82 ? -13.024 -5.972 -3.040 1.00 86.69 82 LYS A CA 1
ATOM 689 C C . LYS A 1 82 ? -12.256 -4.790 -2.427 1.00 86.69 82 LYS A C 1
ATOM 691 O O . LYS A 1 82 ? -12.804 -4.022 -1.632 1.00 86.69 82 LYS A O 1
ATOM 696 N N . ALA A 1 83 ? -10.980 -4.632 -2.789 1.00 86.38 83 ALA A N 1
ATOM 697 C CA . ALA A 1 83 ? -10.146 -3.560 -2.255 1.00 86.38 83 ALA A CA 1
ATOM 698 C C . ALA A 1 83 ? -10.589 -2.186 -2.764 1.00 86.38 83 ALA A C 1
ATOM 700 O O . ALA A 1 83 ? -10.717 -1.256 -1.960 1.00 86.38 83 ALA A O 1
ATOM 701 N N . ILE A 1 84 ? -10.842 -2.075 -4.071 1.00 85.44 84 ILE A N 1
ATOM 702 C CA . ILE A 1 84 ? -11.158 -0.803 -4.737 1.00 85.44 84 ILE A CA 1
ATOM 703 C C . ILE A 1 84 ? -12.631 -0.399 -4.615 1.00 85.44 84 ILE A C 1
ATOM 705 O O . ILE A 1 84 ? -12.939 0.789 -4.700 1.00 85.44 84 ILE A O 1
ATOM 709 N N . GLU A 1 85 ? -13.531 -1.349 -4.341 1.00 83.44 85 GLU A N 1
ATOM 710 C CA . GLU A 1 85 ? -14.944 -1.064 -4.093 1.00 83.44 85 GLU A CA 1
ATOM 711 C C . GLU A 1 85 ? -15.131 0.030 -3.021 1.00 83.44 85 GLU A C 1
ATOM 713 O O . GLU A 1 85 ? -14.434 0.037 -1.999 1.00 83.44 85 GLU A O 1
ATOM 718 N N . PRO A 1 86 ? -16.070 0.970 -3.218 1.00 79.50 86 PRO A N 1
ATOM 719 C CA . PRO A 1 86 ? -17.144 0.947 -4.216 1.00 79.50 86 PRO A CA 1
ATOM 720 C C . PRO A 1 86 ? -16.776 1.544 -5.589 1.00 79.50 86 PRO A C 1
ATOM 722 O O . PRO A 1 86 ? -17.672 1.770 -6.397 1.00 79.50 86 PRO A O 1
ATOM 725 N N . CYS A 1 87 ? -15.505 1.852 -5.864 1.00 78.44 87 CYS A N 1
ATOM 726 C CA . CYS A 1 87 ? -15.115 2.584 -7.069 1.00 78.44 87 CYS A CA 1
ATOM 727 C C . CYS A 1 87 ? -14.058 1.852 -7.909 1.00 78.44 87 CYS A C 1
ATOM 729 O O . CYS A 1 87 ? -13.551 0.795 -7.540 1.00 78.44 87 CYS A O 1
ATOM 731 N N . ASP A 1 88 ? -13.741 2.404 -9.081 1.00 83.62 88 ASP A N 1
ATOM 732 C CA . ASP A 1 88 ? -12.712 1.838 -9.953 1.00 83.62 88 ASP A CA 1
ATOM 733 C C . ASP A 1 88 ? -11.284 2.157 -9.470 1.00 83.62 88 ASP A C 1
ATOM 735 O O . ASP A 1 88 ? -11.050 2.992 -8.593 1.00 83.62 88 ASP A O 1
ATOM 739 N N . LEU A 1 89 ? -10.295 1.510 -10.091 1.00 81.38 89 LEU A N 1
ATOM 740 C CA . LEU A 1 89 ? -8.882 1.687 -9.753 1.00 81.38 89 LEU A CA 1
ATOM 741 C C . LEU A 1 89 ? -8.389 3.134 -9.961 1.00 81.38 89 LEU A C 1
ATOM 743 O O . LEU A 1 89 ? -7.505 3.600 -9.237 1.00 81.38 89 LEU A O 1
ATOM 747 N N . THR A 1 90 ? -8.967 3.865 -10.919 1.00 82.62 90 THR A N 1
ATOM 748 C CA . THR A 1 90 ? -8.600 5.259 -11.216 1.00 82.62 90 THR A CA 1
ATOM 749 C C . THR A 1 90 ? -9.029 6.187 -10.083 1.00 82.62 90 THR A C 1
ATOM 751 O O . THR A 1 90 ? -8.252 7.043 -9.649 1.00 82.62 90 THR A O 1
ATOM 754 N N . HIS A 1 91 ? -10.249 6.009 -9.584 1.00 84.25 91 HIS A N 1
ATOM 755 C CA . HIS A 1 91 ? -10.793 6.750 -8.453 1.00 84.25 91 HIS A CA 1
ATOM 756 C C . HIS A 1 91 ? -10.138 6.315 -7.141 1.00 84.25 91 HIS A C 1
ATOM 758 O O . HIS A 1 91 ? -9.759 7.164 -6.335 1.00 84.25 91 HIS A O 1
ATOM 764 N N . PHE A 1 92 ? -9.882 5.018 -6.970 1.00 81.75 92 PHE A N 1
ATOM 765 C CA . PHE A 1 92 ? -9.158 4.485 -5.820 1.00 81.75 92 PHE A CA 1
ATOM 766 C C . PHE A 1 92 ? -7.763 5.109 -5.682 1.00 81.75 92 PHE A C 1
ATOM 768 O O . PHE A 1 92 ? -7.395 5.568 -4.602 1.00 81.75 92 PHE A O 1
ATOM 775 N N . LYS A 1 93 ? -7.021 5.246 -6.792 1.00 78.50 93 LYS A N 1
ATOM 776 C CA . LYS A 1 93 ? -5.713 5.927 -6.827 1.00 78.50 93 LYS A CA 1
ATOM 777 C C . LYS A 1 93 ? -5.777 7.382 -6.353 1.00 78.50 93 LYS A C 1
ATOM 779 O O . LYS A 1 93 ? -4.792 7.896 -5.828 1.00 78.50 93 LYS A O 1
ATOM 784 N N . LYS A 1 94 ? -6.914 8.048 -6.553 1.00 79.12 94 LYS A N 1
ATOM 785 C CA . LYS A 1 94 ? -7.159 9.432 -6.125 1.00 79.12 94 LYS A CA 1
ATOM 786 C C . LYS A 1 94 ? -7.736 9.536 -4.708 1.00 79.12 94 LYS A C 1
ATOM 788 O O . LYS A 1 94 ? -8.007 10.652 -4.286 1.00 79.12 94 LYS A O 1
ATOM 793 N N . SER A 1 95 ? -7.839 8.422 -3.972 1.00 67.12 95 SER A N 1
ATOM 794 C CA . SER A 1 95 ? -8.443 8.291 -2.637 1.00 67.12 95 SER A CA 1
ATOM 795 C C . SER A 1 95 ? -9.971 8.146 -2.637 1.00 67.12 95 SER A C 1
ATOM 797 O O . SER A 1 95 ? -10.691 8.995 -2.111 1.00 67.12 95 SER A O 1
ATOM 799 N N . CYS A 1 96 ? -10.485 7.010 -3.117 1.00 60.97 96 CYS A N 1
ATOM 800 C CA . CYS A 1 96 ? -11.781 6.533 -2.622 1.00 60.97 96 CYS A CA 1
ATOM 801 C C . CYS A 1 96 ? -11.614 6.047 -1.184 1.00 60.97 96 CYS A C 1
ATOM 803 O O . CYS A 1 96 ? -10.951 5.039 -0.952 1.00 60.97 96 CYS A O 1
ATOM 805 N N . GLY A 1 97 ? -12.217 6.743 -0.221 1.00 52.66 97 GLY A N 1
ATOM 806 C CA . GLY A 1 97 ? -12.295 6.238 1.154 1.00 52.66 97 GLY A CA 1
ATOM 807 C C . GLY A 1 97 ? -12.214 7.270 2.271 1.00 52.66 97 GLY A C 1
ATOM 808 O O . GLY A 1 97 ? -12.369 6.888 3.422 1.00 52.66 97 GLY A O 1
ATOM 809 N N . LEU A 1 98 ? -12.029 8.556 1.971 1.00 46.12 98 LEU A N 1
ATOM 810 C CA . LEU A 1 98 ? -12.221 9.640 2.938 1.00 46.12 98 LEU A CA 1
ATOM 811 C C . LEU A 1 98 ? -12.963 10.780 2.235 1.00 46.12 98 LEU A C 1
ATOM 813 O O . LEU A 1 98 ? -12.330 11.661 1.676 1.00 46.12 98 LEU A O 1
ATOM 817 N N . ASN A 1 99 ? -14.297 10.713 2.216 1.00 43.03 99 ASN A N 1
ATOM 818 C CA . ASN A 1 99 ? -15.203 11.807 1.840 1.00 43.03 99 ASN A CA 1
ATOM 819 C C . ASN A 1 99 ? -14.733 12.705 0.665 1.00 43.03 99 ASN A C 1
ATOM 821 O O . ASN A 1 99 ? -14.276 13.824 0.884 1.00 43.03 99 ASN A O 1
ATOM 825 N N . GLY A 1 100 ? -14.934 12.270 -0.581 1.00 40.28 100 GLY A N 1
ATOM 826 C CA . GLY A 1 100 ? -15.498 13.193 -1.576 1.00 40.28 100 GLY A CA 1
ATOM 827 C C . GLY A 1 100 ? -17.008 13.054 -1.402 1.00 40.28 100 GLY A C 1
ATOM 828 O O . GLY A 1 100 ? -17.520 11.956 -1.555 1.00 40.28 100 GLY A O 1
ATOM 829 N N . ASP A 1 10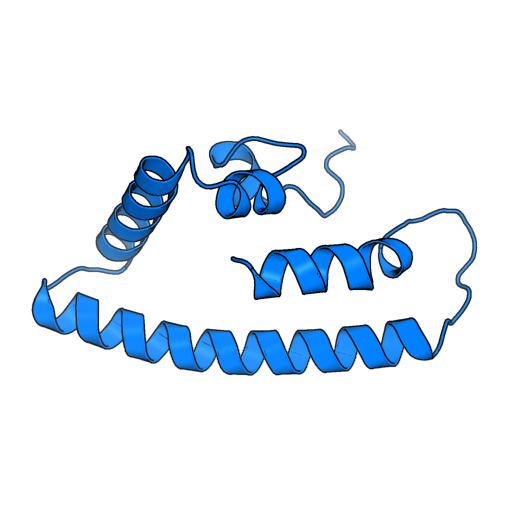1 ? -17.735 14.009 -0.833 1.00 37.91 101 ASP A N 1
ATOM 830 C CA . ASP A 1 101 ? -17.894 15.341 -1.395 1.00 37.91 101 ASP A CA 1
ATOM 831 C C . ASP A 1 101 ? -18.069 16.431 -0.327 1.00 37.91 101 ASP A C 1
ATOM 833 O O . ASP A 1 101 ? -18.810 16.265 0.645 1.00 37.91 101 ASP A O 1
ATOM 837 N N . LYS A 1 102 ? -17.527 17.619 -0.606 1.00 27.33 102 LYS A N 1
ATOM 838 C CA . LYS A 1 102 ? -18.362 18.824 -0.722 1.00 27.33 102 LYS A CA 1
ATOM 839 C C . LYS A 1 102 ? -17.662 19.892 -1.585 1.00 27.33 102 LYS A C 1
ATOM 841 O O . LYS A 1 102 ? -16.440 19.840 -1.677 1.00 27.33 102 LYS A O 1
ATOM 846 N N . PRO A 1 103 ? -18.446 20.770 -2.246 1.00 39.09 103 PRO A N 1
ATOM 847 C CA . PRO A 1 103 ? -18.024 21.606 -3.372 1.00 39.09 103 PRO A CA 1
ATOM 848 C C . PRO A 1 103 ? -16.939 22.622 -3.030 1.00 39.09 103 PRO A C 1
ATOM 850 O O . PRO A 1 103 ? -16.885 23.057 -1.856 1.00 39.09 103 PRO A O 1
#

Radius of gyration: 16.43 Å; chains: 1; bounding box: 41×33×38 Å